Protein AF-A0A662SFH1-F1 (afdb_monomer_lite)

pLDDT: mean 95.71, std 3.75, range [74.69, 98.62]

Structure (mmCIF, N/CA/C/O backbone):
data_AF-A0A662SFH1-F1
#
_entry.id   AF-A0A662SFH1-F1
#
loop_
_atom_site.group_PDB
_atom_site.id
_atom_site.type_symbol
_atom_site.label_atom_id
_atom_site.label_alt_id
_atom_site.label_comp_id
_atom_site.label_asym_id
_atom_site.label_entity_id
_atom_site.label_seq_id
_atom_site.pdbx_PDB_ins_code
_atom_site.Cartn_x
_atom_site.Cartn_y
_atom_site.Cartn_z
_atom_site.occupancy
_atom_site.B_iso_or_equiv
_atom_site.auth_seq_id
_atom_site.auth_comp_id
_atom_site.auth_asym_id
_atom_site.auth_atom_id
_atom_site.pdbx_PDB_model_num
ATOM 1 N N . MET A 1 1 ? -8.899 -15.856 -4.949 1.00 92.75 1 MET A N 1
ATOM 2 C CA . MET A 1 1 ? -7.556 -15.547 -5.502 1.00 92.75 1 MET A CA 1
ATOM 3 C C . MET A 1 1 ? -6.757 -14.792 -4.450 1.00 92.75 1 MET A C 1
ATOM 5 O O . MET A 1 1 ? -7.364 -14.073 -3.665 1.00 92.75 1 MET A O 1
ATOM 9 N N . ARG A 1 2 ? -5.436 -14.994 -4.389 1.00 97.75 2 ARG A N 1
ATOM 10 C CA . ARG A 1 2 ? -4.548 -14.397 -3.378 1.00 97.75 2 ARG A CA 1
ATOM 11 C C . ARG A 1 2 ? -3.893 -13.126 -3.892 1.00 97.75 2 ARG A C 1
ATOM 13 O O . ARG A 1 2 ? -3.551 -13.060 -5.069 1.00 97.75 2 ARG A O 1
ATOM 20 N N . TYR A 1 3 ? -3.700 -12.166 -2.996 1.00 98.50 3 TYR A N 1
ATOM 21 C CA . TYR A 1 3 ? -3.039 -10.897 -3.283 1.00 98.50 3 TYR A CA 1
ATOM 22 C C . TYR A 1 3 ? -2.233 -10.415 -2.083 1.00 98.50 3 TYR A C 1
ATOM 24 O O . TYR A 1 3 ? -2.528 -10.788 -0.944 1.00 98.50 3 TYR A O 1
ATOM 32 N N . THR A 1 4 ? -1.268 -9.537 -2.344 1.00 98.50 4 THR A N 1
ATOM 33 C CA . THR A 1 4 ? -0.477 -8.843 -1.328 1.00 98.50 4 THR A CA 1
ATOM 34 C C . THR A 1 4 ? -0.465 -7.352 -1.613 1.00 98.50 4 THR A C 1
ATOM 36 O O . THR A 1 4 ? 0.069 -6.921 -2.633 1.00 98.50 4 THR A O 1
ATOM 39 N N . VAL A 1 5 ? -0.979 -6.556 -0.676 1.00 98.50 5 VAL A N 1
ATOM 40 C CA . VAL A 1 5 ? -0.833 -5.094 -0.703 1.00 98.50 5 VAL A CA 1
ATOM 41 C C . VAL A 1 5 ? 0.360 -4.679 0.151 1.00 98.50 5 VAL A C 1
ATOM 43 O O . VAL A 1 5 ? 0.565 -5.231 1.237 1.00 98.50 5 VAL A O 1
ATOM 46 N N . ARG A 1 6 ? 1.140 -3.702 -0.312 1.00 98.44 6 ARG A N 1
ATOM 47 C CA . ARG A 1 6 ? 2.211 -3.074 0.465 1.00 98.44 6 ARG A CA 1
ATOM 48 C C . ARG A 1 6 ? 1.868 -1.630 0.784 1.00 98.44 6 ARG A C 1
ATOM 50 O O . ARG A 1 6 ? 1.508 -0.869 -0.100 1.00 98.44 6 ARG A O 1
ATOM 57 N N . PHE A 1 7 ? 2.089 -1.253 2.038 1.00 98.44 7 PHE A N 1
ATOM 58 C CA . PHE A 1 7 ? 2.068 0.125 2.516 1.00 98.44 7 PHE A CA 1
ATOM 59 C C . PHE A 1 7 ? 3.484 0.510 2.941 1.00 98.44 7 PHE A C 1
ATOM 61 O O . PHE A 1 7 ? 4.018 -0.070 3.891 1.00 98.44 7 PHE A O 1
ATOM 68 N N . ALA A 1 8 ? 4.114 1.439 2.230 1.00 98.31 8 ALA A N 1
ATOM 69 C CA . ALA A 1 8 ? 5.499 1.845 2.458 1.00 98.31 8 ALA A CA 1
ATOM 70 C C . ALA A 1 8 ? 5.616 3.259 3.050 1.00 98.31 8 ALA A C 1
ATOM 72 O O . ALA A 1 8 ? 4.631 3.977 3.215 1.00 98.31 8 ALA A O 1
ATOM 73 N N . HIS A 1 9 ? 6.848 3.632 3.407 1.00 98.25 9 HIS A N 1
ATOM 74 C CA . HIS A 1 9 ? 7.221 4.930 3.976 1.00 98.25 9 HIS A CA 1
ATOM 75 C C . HIS A 1 9 ? 6.556 5.257 5.322 1.00 98.25 9 HIS A C 1
ATOM 77 O O . HIS A 1 9 ? 6.505 6.416 5.737 1.00 98.25 9 HIS A O 1
ATOM 83 N N . LEU A 1 10 ? 6.112 4.246 6.077 1.00 98.44 10 LEU A N 1
ATOM 84 C CA . LEU A 1 10 ? 5.462 4.445 7.373 1.00 98.44 10 LEU A CA 1
ATOM 85 C C . LEU A 1 10 ? 6.406 5.133 8.369 1.00 98.44 10 LEU A C 1
ATOM 87 O O . LEU A 1 10 ? 7.624 4.922 8.375 1.00 98.44 10 LEU A O 1
ATOM 91 N N . LYS A 1 11 ? 5.850 5.946 9.267 1.00 98.00 11 LYS A N 1
ATOM 92 C CA . LYS A 1 11 ? 6.616 6.699 10.274 1.00 98.00 11 LYS A CA 1
ATOM 93 C C . LYS A 1 11 ? 7.415 5.784 11.203 1.00 98.00 11 LYS A C 1
ATOM 95 O O . LYS A 1 11 ? 8.525 6.117 11.601 1.00 98.00 11 LYS A O 1
ATOM 100 N N . LYS A 1 12 ? 6.857 4.617 11.513 1.00 97.94 12 LYS A N 1
ATOM 101 C CA . LYS A 1 12 ? 7.448 3.540 12.315 1.00 97.94 12 LYS A CA 1
ATOM 102 C C . LYS A 1 12 ? 6.906 2.197 11.831 1.00 97.94 12 LYS A C 1
ATOM 104 O O . LYS A 1 12 ? 5.907 2.171 11.114 1.00 97.94 12 LYS A O 1
ATOM 109 N N . GLN A 1 13 ? 7.555 1.098 12.211 1.00 97.81 13 GLN A N 1
ATOM 110 C CA . GLN A 1 13 ? 6.987 -0.236 11.997 1.00 97.81 13 GLN A CA 1
ATOM 111 C C . GLN A 1 13 ? 5.597 -0.323 12.633 1.00 97.81 13 GLN A C 1
ATOM 113 O O . GLN A 1 13 ? 5.338 0.299 13.670 1.00 97.81 13 GLN A O 1
ATOM 118 N N . SER A 1 14 ? 4.705 -1.083 11.994 1.00 97.06 14 SER A N 1
ATOM 119 C CA . SER A 1 14 ? 3.371 -1.317 12.543 1.00 97.06 14 SER A CA 1
ATOM 120 C C . SER A 1 14 ? 3.499 -1.956 13.931 1.00 97.06 14 SER A C 1
ATOM 122 O O . SER A 1 14 ? 4.391 -2.785 14.128 1.00 97.06 14 SER A O 1
ATOM 124 N N . PRO A 1 15 ? 2.634 -1.617 14.902 1.00 95.31 15 PRO A N 1
ATOM 125 C CA . PRO A 1 15 ? 2.591 -2.338 16.172 1.00 95.31 15 PRO A CA 1
ATOM 126 C C . PRO A 1 15 ? 2.070 -3.779 16.018 1.00 95.31 15 PRO A C 1
ATOM 128 O O . PRO A 1 15 ? 2.158 -4.556 16.964 1.00 95.31 15 PRO A O 1
ATOM 131 N N . LEU A 1 16 ? 1.514 -4.141 14.855 1.00 97.38 16 LEU A N 1
ATOM 132 C CA . LEU A 1 16 ? 0.977 -5.471 14.579 1.00 97.38 16 LEU A CA 1
ATOM 133 C C . LEU A 1 16 ? 2.100 -6.438 14.181 1.00 97.38 16 LEU A C 1
ATOM 135 O O . LEU A 1 16 ? 2.907 -6.151 13.295 1.00 97.38 16 LEU A O 1
ATOM 139 N N . ALA A 1 17 ? 2.141 -7.609 14.814 1.00 97.56 17 ALA A N 1
ATOM 140 C CA . ALA A 1 17 ? 3.125 -8.640 14.495 1.00 97.56 17 ALA A CA 1
ATOM 141 C C . ALA A 1 17 ? 2.812 -9.338 13.159 1.00 97.56 17 ALA A C 1
ATOM 143 O O . ALA A 1 17 ? 1.654 -9.416 12.739 1.00 97.56 17 ALA A O 1
ATOM 144 N N . VAL A 1 18 ? 3.835 -9.908 12.516 1.00 98.25 18 VAL A N 1
ATOM 145 C CA . VAL A 1 18 ? 3.646 -10.836 11.387 1.00 98.25 18 VAL A CA 1
ATOM 146 C C . VAL A 1 18 ? 2.747 -12.001 11.824 1.00 98.25 18 VAL A C 1
ATOM 148 O O . VAL A 1 18 ? 2.852 -12.483 12.949 1.00 98.25 18 VAL A O 1
ATOM 151 N N . GLY A 1 19 ? 1.825 -12.414 10.954 1.00 98.25 19 GLY A N 1
ATOM 152 C CA . GLY A 1 19 ? 0.782 -13.403 11.236 1.00 98.25 19 GLY A CA 1
ATOM 153 C C . GLY A 1 19 ? -0.496 -12.822 11.852 1.00 98.25 19 GLY A C 1
ATOM 154 O O . GLY A 1 19 ? -1.504 -13.526 11.935 1.00 98.25 19 GLY A O 1
ATOM 155 N N . THR A 1 20 ? -0.502 -11.543 12.248 1.00 98.56 20 THR A N 1
ATOM 156 C CA . THR A 1 20 ? -1.712 -10.891 12.770 1.00 98.56 20 THR A CA 1
ATOM 157 C C . THR A 1 20 ? -2.788 -10.822 11.693 1.00 98.56 20 THR A C 1
ATOM 159 O O . THR A 1 20 ? -2.533 -10.381 10.571 1.00 98.56 20 THR A O 1
ATOM 162 N N . LYS A 1 21 ? -4.006 -11.227 12.055 1.00 98.62 21 LYS A N 1
ATOM 163 C CA . LYS A 1 21 ? -5.203 -11.052 11.233 1.00 98.62 21 LYS A CA 1
ATOM 164 C C . LYS A 1 21 ? -5.733 -9.628 11.382 1.00 98.62 21 LYS A C 1
ATOM 166 O O . LYS A 1 21 ? -5.930 -9.173 12.506 1.00 98.62 21 LYS A O 1
ATOM 171 N N . VAL A 1 22 ? -5.994 -8.953 10.267 1.00 98.12 22 VAL A N 1
ATOM 172 C CA . VAL A 1 22 ? -6.553 -7.595 10.237 1.00 98.12 22 VAL A CA 1
ATOM 173 C C . VAL A 1 22 ? -7.957 -7.596 9.646 1.00 98.12 22 VAL A C 1
ATOM 175 O O . VAL A 1 22 ? -8.237 -8.276 8.658 1.00 98.12 22 VAL A O 1
ATOM 178 N N . THR A 1 23 ? -8.849 -6.835 10.272 1.00 98.38 23 THR A N 1
ATOM 179 C CA . THR A 1 23 ? -10.253 -6.670 9.872 1.00 98.38 23 THR A CA 1
ATOM 180 C C . THR A 1 23 ? -10.530 -5.217 9.513 1.00 98.38 23 THR A C 1
ATOM 182 O O . THR A 1 23 ? -9.763 -4.330 9.887 1.00 98.38 23 THR A O 1
ATOM 185 N N . ARG A 1 24 ? -11.615 -4.959 8.771 1.00 98.31 24 ARG A N 1
ATOM 186 C CA . ARG A 1 24 ? -11.974 -3.606 8.318 1.00 98.31 24 ARG A CA 1
ATOM 187 C C . ARG A 1 24 ? -12.012 -2.615 9.488 1.00 98.31 24 ARG A C 1
ATOM 189 O O . ARG A 1 24 ? -12.511 -2.952 10.559 1.00 98.31 24 ARG A O 1
ATOM 196 N N . GLY A 1 25 ? -11.455 -1.424 9.289 1.00 98.19 25 GLY A N 1
ATOM 197 C CA . GLY A 1 25 ? -11.319 -0.371 10.297 1.00 98.19 25 GLY A CA 1
ATOM 198 C C . GLY A 1 25 ? -10.161 -0.567 11.282 1.00 98.19 25 GLY A C 1
ATOM 199 O O . GLY A 1 25 ? -9.908 0.310 12.104 1.00 98.19 25 GLY A O 1
ATOM 200 N N . MET A 1 26 ? -9.425 -1.684 11.225 1.00 98.50 26 MET A N 1
ATOM 201 C CA . MET A 1 26 ? -8.271 -1.884 12.102 1.00 98.50 26 MET A CA 1
ATOM 202 C C . MET A 1 26 ? -7.129 -0.949 11.704 1.00 98.50 26 MET A C 1
ATOM 204 O O . MET A 1 26 ? -6.710 -0.908 10.546 1.00 98.50 26 MET A O 1
ATOM 208 N N . ARG A 1 27 ? -6.595 -0.222 12.685 1.00 98.31 27 ARG A N 1
ATOM 209 C CA . ARG A 1 27 ? -5.458 0.678 12.494 1.00 98.31 27 ARG A CA 1
ATOM 210 C C . ARG A 1 27 ? -4.179 -0.110 12.212 1.00 98.31 27 ARG A C 1
ATOM 212 O O . ARG A 1 27 ? -3.756 -0.935 13.019 1.00 98.31 27 ARG A O 1
ATOM 219 N N . LEU A 1 28 ? -3.543 0.196 11.087 1.00 98.50 28 LEU A N 1
ATOM 220 C CA . LEU A 1 28 ? -2.317 -0.438 10.605 1.00 98.50 28 LEU A CA 1
ATOM 221 C C . LEU A 1 28 ? -1.062 0.330 11.025 1.00 98.50 28 LEU A C 1
ATOM 223 O O . LEU A 1 28 ? -0.024 -0.279 11.290 1.00 98.50 28 LEU A O 1
ATOM 227 N N . GLY A 1 29 ? -1.136 1.659 11.103 1.00 97.62 29 GLY A N 1
ATOM 228 C CA . GLY A 1 29 ? 0.018 2.489 11.435 1.00 97.62 29 GLY A CA 1
ATOM 229 C C . GLY A 1 29 ? -0.196 3.973 11.162 1.00 97.62 29 GLY A C 1
ATOM 230 O O . GLY A 1 29 ? -1.323 4.457 11.131 1.00 97.62 29 GLY A O 1
ATOM 231 N N . GLU A 1 30 ? 0.916 4.686 10.985 1.00 97.94 30 GLU A N 1
ATOM 232 C CA . GLU A 1 30 ? 0.941 6.111 10.650 1.00 97.94 30 GLU A CA 1
ATOM 233 C C . GLU A 1 30 ? 1.866 6.324 9.444 1.00 97.94 30 GLU A C 1
ATOM 235 O O . GLU A 1 30 ? 3.020 5.877 9.454 1.00 97.94 30 GLU A O 1
ATOM 240 N N . ILE A 1 31 ? 1.372 7.011 8.416 1.00 98.06 31 ILE A N 1
ATOM 241 C CA . ILE A 1 31 ? 2.122 7.397 7.221 1.00 98.06 31 ILE A CA 1
ATOM 242 C C . ILE A 1 31 ? 3.207 8.402 7.623 1.00 98.06 31 ILE A C 1
ATOM 244 O O . ILE A 1 31 ? 2.968 9.343 8.393 1.00 98.06 31 ILE A O 1
ATOM 248 N N . GLY A 1 32 ? 4.416 8.190 7.110 1.00 97.31 32 GLY A N 1
ATOM 249 C CA . GLY A 1 32 ? 5.596 8.989 7.411 1.00 97.31 32 GLY A CA 1
ATOM 250 C C . GLY A 1 32 ? 6.394 9.316 6.155 1.00 97.31 32 GLY A C 1
ATOM 251 O O . GLY A 1 32 ? 5.829 9.575 5.100 1.00 97.31 32 GLY A O 1
ATOM 252 N N . ASN A 1 33 ? 7.716 9.349 6.306 1.00 97.44 33 ASN A N 1
ATOM 253 C CA . ASN A 1 33 ? 8.672 9.696 5.253 1.00 97.44 33 ASN A CA 1
ATOM 254 C C . ASN A 1 33 ? 9.947 8.834 5.374 1.00 97.44 33 ASN A C 1
ATOM 256 O O . ASN A 1 33 ? 11.063 9.338 5.285 1.00 97.44 33 ASN A O 1
ATOM 260 N N . THR A 1 34 ? 9.814 7.554 5.736 1.00 98.31 34 THR A N 1
ATOM 261 C CA . THR A 1 34 ? 10.992 6.693 5.961 1.00 98.31 34 THR A CA 1
ATOM 262 C C . THR A 1 34 ? 11.457 6.012 4.676 1.00 98.31 34 THR A C 1
ATOM 264 O O . THR A 1 34 ? 10.673 5.808 3.757 1.00 98.31 34 THR A O 1
ATOM 267 N N . GLY A 1 35 ? 12.729 5.610 4.609 1.00 96.56 35 GLY A N 1
ATOM 268 C CA . GLY A 1 35 ? 13.313 5.025 3.397 1.00 96.56 35 GLY A CA 1
ATOM 269 C C . GLY A 1 35 ? 13.736 6.091 2.389 1.00 96.56 35 GLY A C 1
ATOM 270 O O . GLY A 1 35 ? 14.117 7.196 2.767 1.00 96.56 35 GLY A O 1
ATOM 271 N N . GLN A 1 36 ? 13.681 5.759 1.101 1.00 94.62 36 GLN A N 1
ATOM 272 C CA . GLN A 1 36 ? 14.009 6.685 0.025 1.00 94.62 36 GLN A CA 1
ATOM 273 C C . GLN A 1 36 ? 12.775 7.513 -0.340 1.00 94.62 36 GLN A C 1
ATOM 275 O O . GLN A 1 36 ? 12.112 7.252 -1.339 1.00 94.62 36 GLN A O 1
ATOM 280 N N . SER A 1 37 ? 12.481 8.510 0.487 1.00 93.25 37 SER A N 1
ATOM 281 C CA . SER A 1 37 ? 11.339 9.400 0.318 1.00 93.25 37 SER A CA 1
ATOM 282 C C . SER A 1 37 ? 11.746 10.852 0.583 1.00 93.25 37 SER A C 1
ATOM 284 O O . SER A 1 37 ? 12.568 11.131 1.456 1.00 93.25 37 SER A O 1
ATOM 286 N N . THR A 1 38 ? 11.224 11.782 -0.218 1.00 91.94 38 THR A N 1
ATOM 287 C CA . THR A 1 38 ? 11.562 13.216 -0.135 1.00 91.94 38 THR A CA 1
ATOM 288 C C . THR A 1 38 ? 10.635 13.992 0.793 1.00 91.94 38 THR A C 1
ATOM 290 O O . THR A 1 38 ? 11.029 15.019 1.336 1.00 91.94 38 THR A O 1
ATOM 293 N N . SER A 1 39 ? 9.410 13.511 0.990 1.00 94.31 39 SER A N 1
ATOM 294 C CA . SER A 1 39 ? 8.374 14.149 1.801 1.00 94.31 39 SER A CA 1
ATOM 295 C C . SER A 1 39 ? 7.386 13.106 2.320 1.00 94.31 39 SER A C 1
ATOM 297 O O . SER A 1 39 ? 7.359 11.969 1.850 1.00 94.31 39 SER A O 1
ATOM 299 N N . ARG A 1 40 ? 6.575 13.487 3.311 1.00 96.44 40 ARG A N 1
ATOM 300 C CA . ARG A 1 40 ? 5.556 12.606 3.888 1.00 96.44 40 ARG A CA 1
ATOM 301 C C . ARG A 1 40 ? 4.550 12.178 2.813 1.00 96.44 40 ARG A C 1
ATOM 303 O O . ARG A 1 40 ? 3.875 13.035 2.255 1.00 96.44 40 ARG A O 1
ATOM 310 N N . HIS A 1 41 ? 4.471 10.879 2.535 1.00 97.56 41 HIS A N 1
ATOM 311 C CA . HIS A 1 41 ? 3.507 10.277 1.612 1.00 97.56 41 HIS A CA 1
ATOM 312 C C . HIS A 1 41 ? 3.379 8.771 1.872 1.00 97.56 41 HIS A C 1
ATOM 314 O O . HIS A 1 41 ? 4.266 8.152 2.464 1.00 97.56 41 HIS A O 1
ATOM 320 N N . LEU A 1 42 ? 2.266 8.184 1.441 1.00 98.38 42 LEU A N 1
ATOM 321 C CA . LEU A 1 42 ? 2.082 6.741 1.365 1.00 98.38 42 LEU A CA 1
ATOM 322 C C . LEU A 1 42 ? 2.421 6.286 -0.049 1.00 98.38 42 LEU A C 1
ATOM 324 O O . LEU A 1 42 ? 1.759 6.715 -0.986 1.00 98.38 42 LEU A O 1
ATOM 328 N N . HIS A 1 43 ? 3.379 5.374 -0.180 1.00 98.12 43 HIS A N 1
ATOM 329 C CA . HIS A 1 43 ? 3.493 4.553 -1.381 1.00 98.12 43 HIS A CA 1
ATOM 330 C C . HIS A 1 43 ? 2.709 3.258 -1.160 1.00 98.12 43 HIS A C 1
ATOM 332 O O . HIS A 1 43 ? 2.964 2.542 -0.181 1.00 98.12 43 HIS A O 1
ATOM 338 N N . ILE A 1 44 ? 1.754 2.972 -2.042 1.00 98.62 44 ILE A N 1
ATOM 339 C CA . ILE A 1 44 ? 0.926 1.765 -2.001 1.00 98.62 44 ILE A CA 1
ATOM 340 C C . ILE A 1 44 ? 0.948 1.041 -3.344 1.00 98.62 44 ILE A C 1
ATOM 342 O O . ILE A 1 44 ? 0.732 1.632 -4.399 1.00 98.62 44 ILE A O 1
ATOM 346 N N . ASP A 1 45 ? 1.165 -0.265 -3.296 1.00 98.31 45 ASP A N 1
ATOM 347 C CA . ASP A 1 45 ? 1.127 -1.142 -4.459 1.00 98.31 45 ASP A CA 1
ATOM 348 C C . ASP A 1 45 ? 0.488 -2.482 -4.101 1.00 98.31 45 ASP A C 1
ATOM 350 O O . ASP A 1 45 ? 0.281 -2.806 -2.928 1.00 98.31 45 ASP A O 1
ATOM 354 N N . ASN A 1 46 ? 0.102 -3.233 -5.128 1.00 98.12 46 ASN A N 1
ATOM 355 C CA . ASN A 1 46 ? -0.611 -4.487 -4.959 1.00 98.12 46 ASN A CA 1
ATOM 356 C C . ASN A 1 46 ? -0.206 -5.485 -6.035 1.00 98.12 46 ASN A C 1
ATOM 358 O O . ASN A 1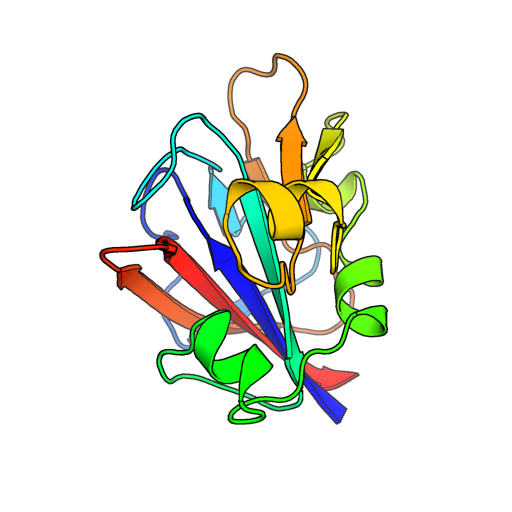 46 ? -0.120 -5.130 -7.215 1.00 98.12 46 ASN A O 1
ATOM 362 N N . ILE A 1 47 ? 0.007 -6.729 -5.626 1.00 98.00 47 ILE A N 1
ATOM 363 C CA . ILE A 1 47 ? 0.458 -7.820 -6.485 1.00 98.00 47 ILE A CA 1
ATOM 364 C C . ILE A 1 47 ? -0.371 -9.083 -6.263 1.00 98.00 47 ILE A C 1
ATOM 366 O O . ILE A 1 47 ? -1.019 -9.255 -5.230 1.00 98.00 47 ILE A O 1
ATOM 370 N N . GLU A 1 48 ? -0.357 -9.961 -7.256 1.00 97.94 48 GLU A N 1
ATOM 371 C CA . GLU A 1 48 ? -0.943 -11.293 -7.174 1.00 97.94 48 GLU A CA 1
ATOM 372 C C . GLU A 1 48 ? -0.105 -12.216 -6.283 1.00 97.94 48 GLU A C 1
ATOM 374 O O . GLU A 1 48 ? 1.115 -12.082 -6.180 1.00 97.94 48 GLU A O 1
ATOM 379 N N . ASP A 1 49 ? -0.803 -13.173 -5.678 1.00 97.62 49 ASP A N 1
ATOM 380 C CA . ASP A 1 49 ? -0.306 -14.140 -4.703 1.00 97.62 49 ASP A CA 1
ATOM 381 C C . ASP A 1 49 ? 0.114 -13.537 -3.348 1.00 97.62 49 ASP A C 1
ATOM 383 O O . ASP A 1 49 ? 0.109 -12.324 -3.113 1.00 97.62 49 ASP A O 1
ATOM 387 N N . TRP A 1 50 ? 0.393 -14.418 -2.393 1.00 96.88 50 TRP A N 1
ATOM 388 C CA . TRP A 1 50 ? 0.956 -14.071 -1.097 1.00 96.88 50 TRP A CA 1
ATOM 389 C C . TRP A 1 50 ? 2.473 -14.023 -1.188 1.00 96.88 50 TRP A C 1
ATOM 391 O O . TRP A 1 50 ? 3.132 -15.049 -1.328 1.00 96.88 50 TRP A O 1
ATOM 401 N N . ILE A 1 51 ? 3.020 -12.818 -1.067 1.00 93.88 51 ILE A N 1
ATOM 402 C CA . ILE A 1 51 ? 4.451 -12.563 -1.158 1.00 93.88 51 ILE A CA 1
ATOM 403 C C . ILE A 1 51 ? 4.938 -12.038 0.192 1.00 93.88 51 ILE A C 1
ATOM 405 O O . ILE A 1 51 ? 4.685 -10.895 0.579 1.00 93.88 51 ILE A O 1
ATOM 409 N N . ASP A 1 52 ? 5.656 -12.891 0.916 1.00 91.50 52 ASP A N 1
ATOM 410 C CA . ASP A 1 52 ? 6.306 -12.593 2.198 1.00 91.50 52 ASP A CA 1
ATOM 411 C C . ASP A 1 52 ? 7.800 -12.235 2.043 1.00 91.50 52 ASP A C 1
ATOM 413 O O . ASP A 1 52 ? 8.478 -11.800 2.983 1.00 91.50 52 ASP A O 1
ATOM 417 N N . VAL A 1 53 ? 8.323 -12.345 0.823 1.00 88.75 53 VAL A N 1
ATOM 418 C CA . VAL A 1 53 ? 9.681 -11.943 0.462 1.00 88.75 53 VAL A CA 1
ATOM 419 C C . VAL A 1 53 ? 9.743 -10.489 -0.006 1.00 88.75 53 VAL A C 1
ATOM 421 O O . VAL A 1 53 ? 8.744 -9.807 -0.226 1.00 88.75 53 VAL A O 1
ATOM 424 N N . HIS A 1 54 ? 10.960 -9.956 -0.099 1.00 87.75 54 HIS A N 1
ATOM 425 C CA . HIS A 1 54 ? 11.163 -8.604 -0.604 1.00 87.75 54 HIS A CA 1
ATOM 426 C C . HIS A 1 54 ? 10.964 -8.556 -2.124 1.00 87.75 54 HIS A C 1
ATOM 428 O O . HIS A 1 54 ? 11.544 -9.363 -2.844 1.00 87.75 54 HIS A O 1
ATOM 434 N N . TYR A 1 55 ? 10.226 -7.556 -2.603 1.00 93.12 55 TYR A N 1
ATOM 435 C CA . TYR A 1 55 ? 10.120 -7.215 -4.020 1.00 93.12 55 TYR A CA 1
ATOM 436 C C . TYR A 1 55 ? 10.224 -5.701 -4.216 1.00 93.12 55 TYR A C 1
ATOM 438 O O . TYR A 1 55 ? 9.985 -4.908 -3.299 1.00 93.12 55 TYR A O 1
ATOM 446 N N . THR A 1 56 ? 10.578 -5.285 -5.428 1.00 92.25 56 THR A N 1
ATOM 447 C CA . THR A 1 56 ? 10.710 -3.873 -5.809 1.00 92.25 56 THR A CA 1
ATOM 448 C C . THR A 1 56 ? 9.870 -3.549 -7.038 1.00 92.25 56 THR A C 1
ATOM 450 O O . THR A 1 56 ? 9.435 -4.456 -7.743 1.00 92.25 56 THR A O 1
ATOM 453 N N . LEU A 1 57 ? 9.707 -2.260 -7.350 1.00 89.88 57 LEU A N 1
ATOM 454 C CA . LEU A 1 57 ? 9.130 -1.836 -8.634 1.00 89.88 57 LEU A CA 1
ATOM 455 C C . LEU A 1 57 ? 9.919 -2.399 -9.828 1.00 89.88 57 LEU A C 1
ATOM 457 O O . LEU A 1 57 ? 9.325 -2.818 -10.811 1.00 89.88 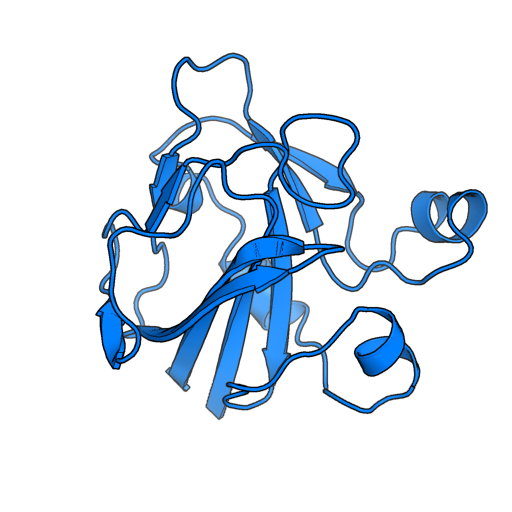57 LEU A O 1
ATOM 461 N N . ALA A 1 58 ? 11.249 -2.499 -9.716 1.00 90.00 58 ALA A N 1
ATOM 462 C CA . ALA A 1 58 ? 12.074 -3.124 -10.750 1.00 90.00 58 ALA A CA 1
ATOM 463 C C . ALA A 1 58 ? 11.780 -4.628 -10.891 1.00 90.00 58 ALA A C 1
ATOM 465 O O . ALA A 1 58 ? 11.814 -5.163 -11.992 1.00 90.00 58 ALA A O 1
ATOM 466 N N . THR A 1 59 ? 11.456 -5.310 -9.786 1.00 92.12 59 THR A N 1
ATOM 467 C CA . THR A 1 59 ? 11.044 -6.722 -9.802 1.00 92.12 59 THR A CA 1
ATOM 468 C C . THR A 1 59 ? 9.723 -6.899 -10.546 1.00 92.12 59 THR A C 1
ATOM 470 O O . THR A 1 59 ? 9.585 -7.853 -11.303 1.00 92.12 59 THR A O 1
ATOM 473 N N . MET A 1 60 ? 8.775 -5.976 -10.366 1.00 93.88 60 MET A N 1
ATOM 474 C CA . MET A 1 60 ? 7.522 -5.954 -11.129 1.00 93.88 60 MET A CA 1
ATOM 475 C C . MET A 1 60 ? 7.776 -5.709 -12.619 1.00 93.88 60 MET A C 1
ATOM 477 O O . MET A 1 60 ? 7.210 -6.396 -13.460 1.00 93.88 60 MET A O 1
ATOM 481 N N . GLU A 1 61 ? 8.666 -4.768 -12.946 1.00 91.62 61 GLU A N 1
ATOM 482 C CA . GLU A 1 61 ? 8.981 -4.389 -14.327 1.00 91.62 61 GLU A CA 1
ATOM 483 C C . GLU A 1 61 ? 9.558 -5.543 -15.153 1.00 91.62 61 GLU A C 1
ATOM 485 O O . GLU A 1 61 ? 9.209 -5.697 -16.320 1.00 91.62 61 GLU A O 1
ATOM 490 N N . ILE A 1 62 ? 10.394 -6.386 -14.541 1.00 93.25 62 ILE A N 1
ATOM 491 C CA . ILE A 1 62 ? 10.963 -7.572 -15.199 1.00 93.25 62 ILE A CA 1
ATOM 492 C C . ILE A 1 62 ? 10.065 -8.819 -15.098 1.00 93.25 62 ILE A C 1
ATOM 494 O O . ILE A 1 62 ? 10.495 -9.904 -15.484 1.00 93.25 62 ILE A O 1
ATOM 498 N N . GLY A 1 63 ? 8.849 -8.695 -14.553 1.00 92.62 63 GLY A N 1
ATOM 499 C CA . GLY A 1 63 ? 7.889 -9.798 -14.431 1.00 92.62 63 GLY A CA 1
ATOM 500 C C . GLY A 1 63 ? 8.179 -10.799 -13.306 1.00 92.62 63 GLY A C 1
ATOM 501 O O . GLY A 1 63 ? 7.705 -11.929 -13.360 1.00 92.62 63 GLY A O 1
ATOM 502 N N . GLY A 1 64 ? 8.956 -10.420 -12.287 1.00 94.00 64 GLY A N 1
ATOM 503 C CA . GLY A 1 64 ? 9.256 -11.288 -11.140 1.00 94.00 64 GLY A CA 1
ATOM 504 C C . GLY A 1 64 ? 8.095 -11.443 -10.149 1.00 94.00 64 GLY A C 1
ATOM 505 O O . GLY A 1 64 ? 8.048 -12.422 -9.411 1.00 94.00 64 GLY A O 1
ATOM 506 N N . VAL A 1 65 ? 7.166 -10.487 -10.132 1.00 96.06 65 VAL A N 1
ATOM 507 C CA . VAL A 1 65 ? 5.861 -10.568 -9.455 1.00 96.06 65 VAL A CA 1
ATOM 508 C C . VAL A 1 65 ? 4.824 -9.871 -10.334 1.00 96.06 65 VAL A C 1
ATOM 510 O O . VAL A 1 65 ? 5.184 -8.953 -11.070 1.00 96.06 65 VAL A O 1
ATOM 513 N N . SER A 1 66 ? 3.557 -10.274 -10.246 1.00 96.88 66 SER A N 1
ATOM 514 C CA . SER A 1 66 ? 2.480 -9.743 -11.094 1.00 96.88 66 SER A CA 1
ATOM 515 C C . SER A 1 66 ? 1.732 -8.600 -10.402 1.00 96.88 66 SER A C 1
ATOM 517 O O . SER A 1 66 ? 1.038 -8.855 -9.419 1.00 96.88 66 SER A O 1
ATOM 519 N N . PRO A 1 67 ? 1.816 -7.342 -10.871 1.00 97.12 67 PRO A N 1
ATOM 520 C CA . PRO A 1 67 ? 1.023 -6.243 -10.322 1.00 97.12 67 PRO A CA 1
ATOM 521 C C . PRO A 1 67 ? -0.474 -6.404 -10.594 1.00 97.12 67 PRO A C 1
ATOM 523 O O . PRO A 1 67 ? -0.875 -6.816 -11.679 1.00 97.12 67 PRO A O 1
ATOM 526 N N . SER A 1 68 ? -1.309 -5.985 -9.643 1.00 97.25 68 SER A N 1
ATOM 527 C CA . SER A 1 68 ? -2.770 -6.015 -9.764 1.00 97.25 68 SER A CA 1
ATOM 528 C C . SER A 1 68 ? -3.376 -4.615 -9.590 1.00 97.25 68 SER A C 1
ATOM 530 O O . SER A 1 68 ? -3.871 -4.274 -8.510 1.00 97.25 68 SER A O 1
ATOM 532 N N . PRO A 1 69 ? -3.381 -3.771 -10.645 1.00 97.12 69 PRO A N 1
ATOM 533 C CA . PRO A 1 69 ? -3.907 -2.404 -10.559 1.00 97.12 69 PRO A CA 1
ATOM 534 C C . PRO A 1 69 ? -5.401 -2.375 -10.218 1.00 97.12 69 PRO A C 1
ATOM 536 O O . PRO A 1 69 ? -5.859 -1.509 -9.475 1.00 97.12 69 PRO A O 1
ATOM 539 N N . ARG A 1 70 ? -6.173 -3.363 -10.693 1.00 97.31 70 ARG A N 1
ATOM 540 C CA . ARG A 1 70 ? -7.596 -3.482 -10.346 1.00 97.31 70 ARG A CA 1
ATOM 541 C C . ARG A 1 70 ? -7.791 -3.668 -8.845 1.00 97.31 70 ARG A C 1
ATOM 543 O O . ARG A 1 70 ? -8.676 -3.042 -8.273 1.00 97.31 70 ARG A O 1
ATOM 550 N N . GLN A 1 71 ? -6.991 -4.530 -8.219 1.00 98.00 71 GLN A N 1
ATOM 551 C CA . GLN A 1 71 ? -7.091 -4.746 -6.783 1.00 98.00 71 GLN A CA 1
ATOM 552 C C . GLN A 1 71 ? -6.556 -3.558 -5.988 1.00 98.00 71 GLN A C 1
ATOM 554 O O . GLN A 1 71 ? -7.154 -3.197 -4.979 1.00 98.00 71 GLN A O 1
ATOM 559 N N . LEU A 1 72 ? -5.477 -2.924 -6.456 1.00 98.31 72 LEU A N 1
ATOM 560 C CA . LEU A 1 72 ? -4.945 -1.695 -5.868 1.00 98.31 72 LEU A CA 1
ATOM 561 C C . LEU A 1 72 ? -6.007 -0.590 -5.804 1.00 98.31 72 LEU A C 1
ATOM 563 O O . LEU A 1 72 ? -6.178 0.018 -4.754 1.00 98.31 72 LEU A O 1
ATOM 567 N N . ASN A 1 73 ? -6.771 -0.380 -6.880 1.00 98.06 73 ASN A N 1
ATOM 568 C CA . ASN A 1 73 ? -7.800 0.665 -6.934 1.00 98.06 73 ASN A CA 1
ATOM 569 C C . ASN A 1 73 ? -8.866 0.526 -5.844 1.00 98.06 73 ASN A C 1
ATOM 571 O O . ASN A 1 73 ? -9.394 1.529 -5.381 1.00 98.06 73 ASN A O 1
ATOM 575 N N . TYR A 1 74 ? -9.166 -0.695 -5.398 1.00 97.81 74 TYR A N 1
ATOM 576 C CA . TYR A 1 74 ? -10.135 -0.890 -4.327 1.00 97.81 74 TYR A CA 1
ATOM 577 C C . TYR A 1 74 ? -9.629 -0.463 -2.939 1.00 97.81 74 TYR A C 1
ATOM 579 O O . TYR A 1 74 ? -10.425 -0.412 -2.006 1.00 97.81 74 TYR A O 1
ATOM 587 N N . PHE A 1 75 ? -8.332 -0.203 -2.765 1.00 98.25 75 PHE A N 1
ATOM 588 C CA . PHE A 1 75 ? -7.805 0.362 -1.522 1.00 98.25 75 PHE A CA 1
ATOM 589 C C . PHE A 1 75 ? -7.929 1.882 -1.466 1.00 98.25 75 PHE A C 1
ATOM 591 O O . PHE A 1 75 ? -7.797 2.444 -0.387 1.00 98.25 75 PHE A O 1
ATOM 598 N N . ILE A 1 76 ? -8.130 2.555 -2.597 1.00 97.25 76 ILE A N 1
ATOM 599 C CA . ILE A 1 76 ? -8.003 4.008 -2.664 1.00 97.25 76 ILE A CA 1
ATOM 600 C C . ILE A 1 76 ? -9.357 4.654 -2.363 1.00 97.25 76 ILE A C 1
ATOM 602 O O . ILE A 1 76 ? -10.125 4.967 -3.270 1.00 97.25 76 ILE A O 1
ATOM 606 N N . ASP A 1 77 ? -9.648 4.818 -1.075 1.00 96.19 77 ASP A N 1
ATOM 607 C CA . ASP A 1 77 ? -10.830 5.507 -0.555 1.00 96.19 77 ASP A CA 1
ATOM 608 C C . ASP A 1 77 ? -10.535 6.192 0.791 1.00 96.19 77 ASP A C 1
ATOM 610 O O . ASP A 1 77 ? -9.463 6.030 1.373 1.00 96.19 77 ASP A O 1
ATOM 614 N N . GLU A 1 78 ? -11.490 6.980 1.288 1.00 95.06 78 GLU A N 1
ATOM 615 C CA . GLU A 1 78 ? -11.349 7.716 2.550 1.00 95.06 78 GLU A CA 1
ATOM 616 C C . GLU A 1 78 ? -11.233 6.793 3.774 1.00 95.06 78 GLU A C 1
ATOM 618 O O . GLU A 1 78 ? -10.618 7.175 4.769 1.00 95.06 78 GLU A O 1
ATOM 623 N N . GLU A 1 79 ? -11.770 5.567 3.731 1.00 97.44 79 GLU A N 1
ATOM 624 C CA . GLU A 1 79 ? -11.686 4.635 4.862 1.00 97.44 79 GLU A CA 1
ATOM 625 C C . GLU A 1 79 ? -10.249 4.181 5.120 1.00 97.44 79 GLU A C 1
ATOM 627 O O . GLU A 1 79 ? -9.875 3.990 6.280 1.00 97.44 79 GLU A O 1
ATOM 632 N N . LEU A 1 80 ? -9.419 4.074 4.074 1.00 98.12 80 LEU A N 1
ATOM 633 C CA . LEU A 1 80 ? -7.980 3.815 4.216 1.00 98.12 80 LEU A CA 1
ATOM 634 C C . LEU A 1 80 ? -7.299 4.870 5.103 1.00 98.12 80 LEU A C 1
ATOM 636 O O . LEU A 1 80 ? -6.342 4.563 5.821 1.00 98.12 80 LEU A O 1
ATOM 640 N N . PHE A 1 81 ? -7.828 6.091 5.077 1.00 97.44 81 PHE A N 1
ATOM 641 C CA . PHE A 1 81 ? -7.285 7.277 5.731 1.00 97.44 81 PHE A CA 1
ATOM 642 C C . PHE A 1 81 ? -8.144 7.758 6.906 1.00 97.44 81 PHE A C 1
ATOM 644 O O . PHE A 1 81 ? -7.977 8.886 7.365 1.00 97.44 81 PHE A O 1
ATOM 651 N N . GLY A 1 82 ? -9.068 6.932 7.407 1.00 95.12 82 GLY A N 1
ATOM 652 C CA . GLY A 1 82 ? -9.910 7.275 8.557 1.00 95.12 82 GLY A CA 1
ATOM 653 C C . GLY A 1 82 ? -10.866 8.447 8.309 1.00 95.12 82 GLY A C 1
ATOM 654 O O . GLY A 1 82 ? -11.160 9.193 9.238 1.00 95.12 82 GLY A O 1
ATOM 655 N N . GLY A 1 83 ? -11.319 8.634 7.067 1.00 94.19 83 GLY A N 1
ATOM 656 C CA . GLY A 1 83 ? -12.205 9.728 6.661 1.00 94.19 83 GLY A CA 1
ATOM 657 C C . GLY A 1 83 ? -11.483 11.015 6.254 1.00 94.19 83 GLY A C 1
ATOM 658 O O . GLY A 1 83 ? -12.142 12.011 5.975 1.00 94.19 83 GLY A O 1
ATOM 659 N N . ASN A 1 84 ? -10.145 11.031 6.244 1.00 94.50 84 ASN A N 1
ATOM 660 C CA . ASN A 1 84 ? -9.392 12.224 5.862 1.00 94.50 84 ASN A CA 1
ATOM 661 C C . ASN A 1 84 ? -9.305 12.366 4.330 1.00 94.50 84 ASN A C 1
ATOM 663 O O . ASN A 1 84 ? -9.024 11.373 3.648 1.00 94.50 84 ASN A O 1
ATOM 667 N N . PRO A 1 85 ? -9.467 13.589 3.789 1.00 94.56 85 PRO A N 1
ATOM 668 C CA . PRO A 1 85 ? -9.213 13.873 2.383 1.00 94.56 85 PRO A CA 1
ATOM 669 C C . PRO A 1 85 ? -7.772 13.549 1.979 1.00 94.56 85 PRO A C 1
ATOM 671 O O . PRO A 1 85 ? -6.825 13.729 2.753 1.00 94.56 85 PRO A O 1
ATOM 674 N N . PHE A 1 86 ? -7.609 13.089 0.742 1.00 96.69 86 PHE A N 1
ATOM 675 C CA . PHE A 1 86 ? -6.317 12.723 0.181 1.00 96.69 86 PHE A CA 1
ATOM 676 C C . PHE A 1 86 ? -6.234 13.081 -1.299 1.00 96.69 86 PHE A C 1
ATOM 678 O O . PHE A 1 86 ? -7.243 13.219 -1.993 1.00 96.69 86 PHE A O 1
ATOM 685 N N . HIS A 1 87 ? -5.008 13.157 -1.801 1.00 95.94 87 HIS A N 1
ATOM 686 C CA . HIS A 1 87 ? -4.724 13.338 -3.212 1.00 95.94 87 HIS A CA 1
ATOM 687 C C . HIS A 1 87 ? -3.592 12.412 -3.667 1.00 95.94 87 HIS A C 1
ATOM 689 O O . HIS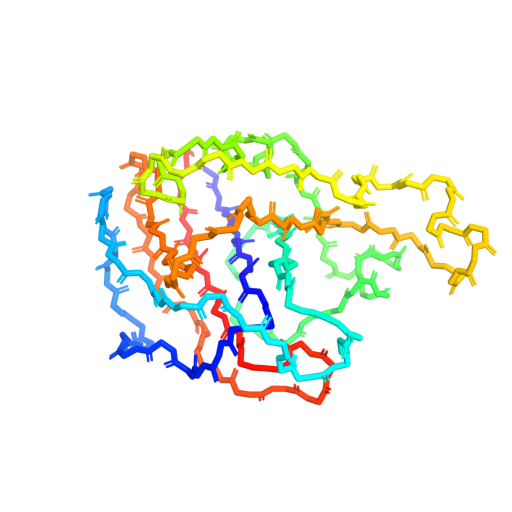 A 1 87 ? -2.619 12.161 -2.952 1.00 95.94 87 HIS A O 1
ATOM 695 N N . ILE A 1 88 ? -3.736 11.882 -4.882 1.00 97.19 88 ILE A N 1
ATOM 696 C CA . ILE A 1 88 ? -2.720 11.050 -5.531 1.00 97.19 88 ILE A CA 1
ATOM 697 C C . ILE A 1 88 ? -1.718 11.986 -6.211 1.00 97.19 88 ILE A C 1
ATOM 699 O O . ILE A 1 88 ? -2.102 12.811 -7.038 1.00 97.19 88 ILE A O 1
ATOM 703 N N . THR A 1 89 ? -0.438 11.873 -5.863 1.00 95.81 89 THR A N 1
ATOM 704 C CA . THR A 1 89 ? 0.650 12.699 -6.414 1.00 95.81 89 THR A CA 1
ATOM 705 C C . THR A 1 89 ? 1.462 11.984 -7.487 1.00 95.81 89 THR A C 1
ATOM 707 O O . THR A 1 89 ? 2.069 12.650 -8.326 1.00 95.81 89 THR A O 1
ATOM 710 N N . ALA A 1 90 ? 1.446 10.650 -7.495 1.00 95.75 90 ALA A N 1
ATOM 711 C CA . ALA A 1 90 ? 1.943 9.837 -8.599 1.00 95.75 90 ALA A CA 1
ATOM 712 C C . ALA A 1 90 ? 0.971 8.689 -8.865 1.00 95.75 90 ALA A C 1
ATOM 714 O O . ALA A 1 90 ? 0.694 7.872 -7.982 1.00 95.75 90 ALA A O 1
ATOM 715 N N . HIS A 1 91 ? 0.453 8.631 -10.090 1.00 96.94 91 HIS A N 1
ATOM 716 C CA . HIS A 1 91 ? -0.479 7.587 -10.501 1.00 96.94 91 HIS A CA 1
ATOM 717 C C . HIS A 1 91 ? 0.239 6.278 -10.870 1.00 96.94 91 HIS A C 1
ATOM 719 O O . HIS A 1 91 ? 1.456 6.231 -11.082 1.00 96.94 91 HIS A O 1
ATOM 725 N N . TYR A 1 92 ? -0.536 5.201 -10.974 1.00 96.62 92 TYR A N 1
ATOM 726 C CA . TYR A 1 92 ? -0.060 3.933 -11.504 1.00 96.62 92 TYR A CA 1
ATOM 727 C C . TYR A 1 92 ? 0.391 4.108 -12.960 1.00 96.62 92 TYR A C 1
ATOM 729 O O . TYR A 1 92 ? -0.360 4.618 -13.791 1.00 96.62 92 TYR A O 1
ATOM 737 N N . CYS A 1 93 ? 1.616 3.681 -13.261 1.00 95.12 93 CYS A N 1
ATOM 738 C CA . CYS A 1 93 ? 2.303 3.885 -14.537 1.00 95.12 93 CYS A CA 1
ATOM 739 C C . CYS A 1 93 ? 2.296 5.349 -15.017 1.00 95.12 93 CYS A C 1
ATOM 741 O O . CYS A 1 93 ? 2.163 5.611 -16.210 1.00 95.12 93 CYS A O 1
ATOM 743 N N . ASP A 1 94 ? 2.452 6.302 -14.093 1.00 94.12 94 ASP A N 1
ATOM 744 C CA . ASP A 1 94 ? 2.491 7.732 -14.405 1.00 94.12 94 ASP A CA 1
ATOM 745 C C . ASP A 1 94 ? 3.612 8.078 -15.419 1.00 94.12 94 ASP A C 1
ATOM 747 O O . ASP A 1 94 ? 4.800 7.872 -15.125 1.00 94.12 94 ASP A O 1
ATOM 751 N N . PRO A 1 95 ? 3.277 8.642 -16.600 1.00 94.38 95 PRO A N 1
ATOM 752 C CA . PRO A 1 95 ? 4.262 9.027 -17.610 1.00 94.38 95 PRO A CA 1
ATOM 753 C C . PRO A 1 95 ? 5.277 10.065 -17.124 1.00 94.38 95 PRO A C 1
ATOM 755 O O . PRO A 1 95 ? 6.444 10.021 -17.523 1.00 94.38 95 PRO A O 1
ATOM 758 N N . LYS A 1 96 ? 4.866 10.997 -16.255 1.00 93.19 96 LYS A N 1
ATOM 759 C CA . LYS A 1 96 ? 5.763 11.992 -15.660 1.00 93.19 96 LYS A CA 1
ATOM 760 C C . LYS A 1 96 ? 6.766 11.303 -14.745 1.00 93.19 96 LYS A C 1
ATOM 762 O O . LYS A 1 96 ? 7.965 11.559 -14.861 1.00 93.19 96 LYS A O 1
ATOM 767 N N . TYR A 1 97 ? 6.301 10.378 -13.904 1.00 90.75 97 TYR A N 1
ATOM 768 C CA . TYR A 1 97 ? 7.188 9.586 -13.051 1.00 90.75 97 TYR A CA 1
ATOM 769 C C . TYR A 1 97 ? 8.194 8.800 -13.896 1.00 90.75 97 TYR A C 1
ATOM 771 O O . TYR A 1 97 ? 9.395 8.831 -13.622 1.00 90.75 97 TYR A O 1
ATOM 779 N N . GLN A 1 98 ? 7.738 8.157 -14.973 1.00 92.00 98 GLN A N 1
ATOM 780 C CA . GLN A 1 98 ? 8.619 7.443 -15.894 1.00 92.00 98 GLN A CA 1
ATOM 781 C C . GLN A 1 98 ? 9.646 8.372 -16.547 1.00 92.00 98 GLN A C 1
ATOM 783 O O . GLN A 1 98 ? 10.829 8.032 -16.620 1.00 92.00 98 GLN A O 1
ATOM 788 N N . TYR A 1 99 ? 9.230 9.556 -16.987 1.00 92.81 99 TYR A N 1
ATOM 789 C CA . TYR A 1 99 ? 10.125 10.530 -17.598 1.00 92.81 99 TYR A CA 1
ATOM 790 C C . TYR A 1 99 ? 11.198 11.031 -16.619 1.00 92.81 99 TYR A C 1
ATOM 792 O O . TYR A 1 99 ? 12.379 11.061 -16.977 1.00 92.81 99 TYR A O 1
ATOM 800 N N . GLU A 1 100 ? 10.811 11.381 -15.393 1.00 91.62 100 GLU A N 1
ATOM 801 C CA . GLU A 1 100 ? 11.693 11.979 -14.382 1.00 91.62 100 GLU A CA 1
ATOM 802 C C . GLU A 1 100 ? 12.578 10.945 -13.675 1.00 91.62 100 GLU A C 1
ATOM 804 O O . GLU A 1 100 ? 13.752 11.204 -13.408 1.00 91.62 100 GLU A O 1
ATOM 809 N N . ARG A 1 101 ? 12.035 9.761 -13.373 1.00 87.25 101 ARG A N 1
ATOM 810 C CA . ARG A 1 101 ? 12.705 8.720 -12.573 1.00 87.25 101 ARG A CA 1
ATOM 811 C C . ARG A 1 101 ? 13.259 7.565 -13.399 1.00 87.25 101 ARG A C 1
ATOM 813 O O . ARG A 1 101 ? 13.974 6.736 -12.839 1.00 87.25 101 ARG A O 1
ATOM 820 N N . LYS A 1 102 ? 12.949 7.511 -14.700 1.00 89.50 102 LYS A N 1
ATOM 821 C CA . LYS A 1 102 ? 13.346 6.439 -15.634 1.00 89.50 102 LYS A CA 1
ATOM 822 C C . LYS A 1 102 ? 12.902 5.045 -15.171 1.00 89.50 102 LYS A C 1
ATOM 824 O O . LYS A 1 102 ? 13.642 4.081 -15.332 1.00 89.50 102 LYS A O 1
ATOM 829 N N . LYS A 1 103 ? 11.720 4.960 -14.548 1.00 86.56 103 LYS A N 1
ATOM 830 C CA . LYS A 1 103 ? 11.134 3.734 -13.976 1.00 86.56 103 LYS A CA 1
ATOM 831 C C . LYS A 1 103 ? 9.617 3.754 -14.102 1.00 86.56 103 LYS A C 1
ATOM 833 O O . LYS A 1 103 ? 9.019 4.817 -13.951 1.00 86.56 103 LYS A O 1
ATOM 838 N N . LEU A 1 104 ? 9.000 2.593 -14.304 1.00 92.12 104 LEU A N 1
ATOM 839 C CA . LEU A 1 104 ? 7.546 2.468 -14.209 1.00 92.12 104 LEU A CA 1
ATOM 840 C C . LEU A 1 104 ? 7.092 2.484 -12.745 1.00 92.12 104 LEU A C 1
ATOM 842 O O . LEU A 1 104 ? 7.676 1.830 -11.878 1.00 92.12 104 LEU A O 1
ATOM 846 N N . HIS A 1 105 ? 6.038 3.251 -12.476 1.00 94.12 105 HIS A N 1
ATOM 847 C CA . HIS A 1 105 ? 5.483 3.400 -11.139 1.00 94.12 105 HIS A CA 1
ATOM 848 C C . HIS A 1 105 ? 4.322 2.427 -10.919 1.00 94.12 105 HIS A C 1
ATOM 850 O O . HIS A 1 105 ? 3.169 2.751 -11.170 1.00 94.12 105 HIS A O 1
ATOM 856 N N . TYR A 1 106 ? 4.614 1.213 -10.462 1.00 96.12 106 TYR A N 1
ATOM 857 C CA . TYR A 1 106 ? 3.602 0.179 -10.210 1.00 96.12 106 TYR A CA 1
ATOM 858 C C . TYR A 1 106 ? 2.857 0.361 -8.874 1.00 96.12 106 TYR A C 1
ATOM 860 O O . TYR A 1 106 ? 2.625 -0.602 -8.147 1.00 96.12 106 TYR A O 1
ATOM 868 N N . GLY A 1 107 ? 2.489 1.594 -8.540 1.00 96.94 107 GLY A N 1
ATOM 869 C CA . GLY A 1 107 ? 1.815 1.942 -7.295 1.00 96.94 107 GLY A CA 1
ATOM 870 C C . GLY A 1 107 ? 1.180 3.326 -7.359 1.00 96.94 107 GLY A C 1
ATOM 871 O O . GLY A 1 107 ? 1.153 3.963 -8.412 1.00 96.94 107 GLY A O 1
ATOM 872 N N . TYR A 1 108 ? 0.678 3.780 -6.218 1.00 98.12 108 TYR A N 1
ATOM 873 C CA . TYR A 1 108 ? 0.238 5.150 -5.997 1.00 98.12 108 TYR A CA 1
ATOM 874 C C . TYR A 1 108 ? 1.086 5.798 -4.913 1.00 98.12 108 TYR A C 1
ATOM 876 O O . TYR A 1 108 ? 1.316 5.180 -3.873 1.00 98.12 108 TYR A O 1
ATOM 884 N N . ASP A 1 109 ? 1.468 7.053 -5.138 1.00 97.50 109 ASP A N 1
ATOM 885 C CA . ASP A 1 109 ? 1.981 7.919 -4.081 1.00 97.50 109 ASP A CA 1
ATOM 886 C C . ASP A 1 109 ? 0.847 8.852 -3.653 1.00 97.50 109 ASP A C 1
ATOM 888 O O . ASP A 1 109 ? 0.225 9.513 -4.490 1.00 97.50 109 ASP A O 1
ATOM 892 N N . ILE A 1 110 ? 0.530 8.853 -2.359 1.00 97.81 110 ILE A N 1
ATOM 893 C CA . ILE A 1 110 ? -0.660 9.501 -1.802 1.00 97.81 110 ILE A CA 1
ATOM 894 C C . ILE A 1 110 ? -0.267 10.409 -0.645 1.00 97.81 110 ILE A C 1
ATOM 896 O O . ILE A 1 110 ? 0.511 10.035 0.236 1.00 97.81 110 ILE A O 1
ATOM 900 N N . VAL A 1 111 ? -0.838 11.604 -0.641 1.00 97.31 111 VAL A N 1
ATOM 901 C CA . VAL A 1 111 ? -0.627 12.646 0.362 1.00 97.31 111 VAL A CA 1
ATOM 902 C C . VAL A 1 111 ? -1.993 12.984 0.956 1.00 97.31 111 VAL A C 1
ATOM 904 O O . VAL A 1 111 ? -2.984 13.048 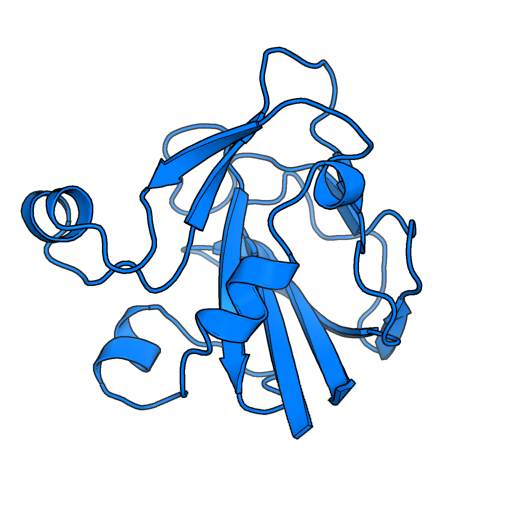0.230 1.00 97.31 111 VAL A O 1
ATOM 907 N N . LEU A 1 112 ? -2.061 13.130 2.278 1.00 95.44 112 LEU A N 1
ATOM 908 C CA . LEU A 1 112 ? -3.274 13.588 2.953 1.00 95.44 112 LEU A CA 1
ATOM 909 C C . LEU A 1 112 ? -3.212 15.107 3.081 1.00 95.44 112 LEU A C 1
ATOM 911 O O . LEU A 1 112 ? -2.129 15.682 3.227 1.00 95.44 112 LEU A O 1
ATOM 915 N N . ASP A 1 113 ? -4.375 15.745 3.062 1.00 89.69 113 ASP A N 1
ATOM 916 C CA . ASP A 1 113 ? -4.465 17.172 3.360 1.00 89.69 113 ASP A CA 1
ATOM 917 C C . ASP A 1 113 ? -4.072 17.420 4.827 1.00 89.69 113 ASP A C 1
ATOM 919 O O . ASP A 1 113 ? -3.984 16.473 5.604 1.00 89.69 113 ASP A O 1
ATOM 923 N N . ASP A 1 114 ? -3.763 18.667 5.195 1.00 77.69 114 ASP A N 1
ATOM 924 C CA . ASP A 1 114 ? -3.042 19.075 6.417 1.00 77.69 114 ASP A CA 1
ATOM 925 C C . ASP A 1 114 ? -3.701 18.620 7.748 1.00 77.69 114 ASP A C 1
ATOM 927 O O . ASP A 1 114 ? -4.312 19.383 8.497 1.00 77.69 114 ASP A O 1
ATOM 931 N N . VAL A 1 115 ? -3.570 17.329 8.057 1.00 74.69 115 VAL A N 1
ATOM 932 C CA . VAL A 1 115 ? -4.110 16.655 9.239 1.00 74.69 115 VAL A CA 1
ATOM 933 C C . VAL A 1 115 ? -2.973 16.269 10.178 1.00 74.69 115 VAL A C 1
ATOM 935 O O . VAL A 1 115 ? -1.880 15.889 9.751 1.00 74.69 115 VAL A O 1
ATOM 938 N N . GLY A 1 116 ? -3.220 16.350 11.489 1.00 82.19 116 GLY A N 1
ATOM 939 C CA . GLY A 1 116 ? -2.170 16.167 12.498 1.00 82.19 116 GLY A CA 1
ATOM 940 C C . GLY A 1 116 ? -1.456 14.811 12.396 1.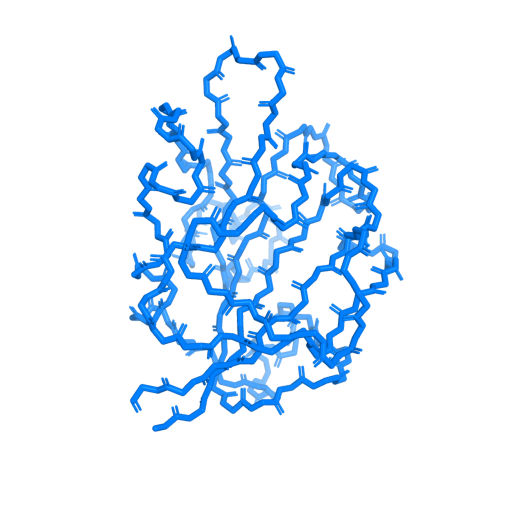00 82.19 116 GLY A C 1
ATOM 941 O O . GLY A 1 116 ? -0.229 14.745 12.267 1.00 82.19 116 GLY A O 1
ATOM 942 N N . ALA A 1 117 ? -2.219 13.717 12.410 1.00 88.31 117 ALA A N 1
ATOM 943 C CA . ALA A 1 117 ? -1.698 12.361 12.258 1.00 88.31 117 ALA A CA 1
ATOM 944 C C . ALA A 1 117 ? -2.267 11.717 10.993 1.00 88.31 117 ALA A C 1
ATOM 946 O O . ALA A 1 117 ? -3.477 11.628 10.828 1.00 88.31 117 ALA A O 1
ATOM 947 N N . TRP A 1 118 ? -1.385 11.244 10.112 1.00 95.81 118 TRP A N 1
ATOM 948 C CA . TRP A 1 118 ? -1.788 10.524 8.909 1.00 95.81 118 TRP A CA 1
ATOM 949 C C . TRP A 1 118 ? -1.929 9.050 9.242 1.00 95.81 118 TRP A C 1
ATOM 951 O O . TRP A 1 118 ? -0.997 8.262 9.074 1.00 95.81 118 TRP A O 1
ATOM 961 N N . GLU A 1 119 ? -3.059 8.703 9.832 1.00 96.81 119 GLU A N 1
ATOM 962 C CA . GLU A 1 119 ? -3.344 7.333 10.223 1.00 96.81 119 GLU A CA 1
ATOM 963 C C . GLU A 1 119 ? -3.699 6.472 9.009 1.00 96.81 119 GLU A C 1
ATOM 965 O O . GLU A 1 119 ? -4.233 6.954 8.014 1.00 96.81 119 GLU A O 1
ATOM 970 N N . LEU A 1 120 ? -3.358 5.188 9.097 1.00 97.94 120 LEU A N 1
ATOM 971 C CA . LEU A 1 120 ? -3.590 4.205 8.047 1.00 97.94 120 LEU A CA 1
ATOM 972 C C . LEU A 1 120 ? -4.430 3.057 8.604 1.00 97.94 120 LEU A C 1
ATOM 974 O O . LEU A 1 120 ? -4.081 2.496 9.650 1.00 97.94 120 LEU A O 1
ATOM 978 N N . PHE A 1 121 ? -5.482 2.669 7.889 1.00 98.50 121 PHE A N 1
ATOM 979 C CA . PHE A 1 121 ? -6.436 1.646 8.318 1.00 98.50 121 PHE A CA 1
ATOM 980 C C . PHE A 1 121 ? -6.623 0.556 7.264 1.00 98.50 121 PHE A C 1
ATOM 982 O O . PHE A 1 121 ? -6.450 0.773 6.072 1.00 98.50 121 PHE A O 1
ATOM 989 N N . TRP A 1 122 ? -7.008 -0.643 7.687 1.00 98.62 122 TRP A N 1
ATOM 990 C CA . TRP A 1 122 ? -7.453 -1.667 6.750 1.00 98.62 122 TRP A CA 1
ATOM 991 C C . TRP A 1 122 ? -8.876 -1.352 6.285 1.00 98.62 122 TRP A C 1
ATOM 993 O O . TRP A 1 122 ? -9.813 -1.456 7.071 1.00 98.62 122 TRP A O 1
ATOM 1003 N N . ASN A 1 123 ? -9.064 -0.997 5.017 1.00 98.25 123 ASN A N 1
ATOM 1004 C CA . ASN A 1 123 ? -10.374 -0.630 4.458 1.00 98.25 123 ASN A CA 1
ATOM 1005 C C . ASN A 1 123 ? -11.058 -1.759 3.674 1.00 98.25 123 ASN A C 1
ATOM 1007 O O . ASN A 1 123 ? -12.105 -1.569 3.056 1.00 98.25 123 ASN A O 1
ATOM 1011 N N . ARG A 1 124 ? -10.490 -2.967 3.675 1.00 97.69 124 ARG A N 1
ATOM 1012 C CA . ARG A 1 124 ? -11.045 -4.085 2.905 1.00 97.69 124 ARG A CA 1
ATOM 1013 C C . ARG A 1 124 ? -11.966 -4.942 3.763 1.00 97.69 124 ARG A C 1
ATOM 1015 O O . ARG A 1 124 ? -11.727 -5.157 4.947 1.00 97.69 124 ARG A O 1
ATOM 1022 N N . THR A 1 125 ? -13.017 -5.464 3.130 1.00 96.38 125 THR A N 1
ATOM 1023 C CA . THR A 1 125 ? -13.933 -6.431 3.760 1.00 96.38 125 THR A CA 1
ATOM 1024 C C . THR A 1 125 ? -13.281 -7.803 3.968 1.00 96.38 125 THR A C 1
ATOM 1026 O O . THR A 1 125 ? -13.460 -8.365 5.049 1.00 96.38 125 THR A O 1
ATOM 1029 N N . PRO A 1 126 ? -12.504 -8.349 3.006 1.00 96.19 126 PRO A N 1
ATOM 1030 C CA . PRO A 1 126 ? -11.715 -9.544 3.261 1.00 96.19 126 PRO A CA 1
ATOM 1031 C C . PRO A 1 126 ? -10.782 -9.409 4.462 1.00 96.19 126 PRO A C 1
ATOM 1033 O O . PRO A 1 126 ? -10.210 -8.346 4.717 1.00 96.19 126 PRO A O 1
ATOM 1036 N N . LEU A 1 127 ? -10.602 -10.528 5.160 1.00 97.44 127 LEU A N 1
ATOM 1037 C CA . LEU A 1 127 ? -9.608 -10.666 6.212 1.00 97.44 127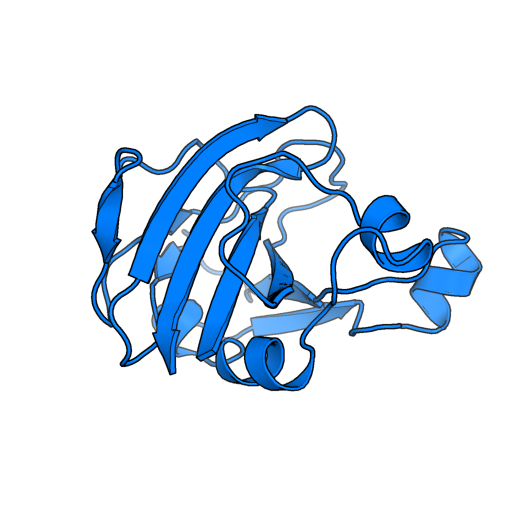 LEU A CA 1
ATOM 1038 C C . LEU A 1 127 ? -8.205 -10.536 5.607 1.00 97.44 127 LEU A C 1
ATOM 1040 O O . LEU A 1 127 ? -7.867 -11.256 4.666 1.00 97.44 127 LEU A O 1
ATOM 1044 N N . GLY A 1 128 ? -7.391 -9.644 6.163 1.00 98.38 128 GLY A N 1
ATOM 1045 C CA . GLY A 1 128 ? -5.972 -9.556 5.835 1.00 98.38 128 GLY A CA 1
ATOM 1046 C C . GLY A 1 128 ? -5.111 -10.324 6.838 1.00 98.38 128 GLY A C 1
ATOM 1047 O O . GLY A 1 128 ? -5.514 -10.546 7.981 1.00 98.38 128 GLY A O 1
ATOM 1048 N N . VAL A 1 129 ? -3.900 -10.696 6.435 1.00 98.62 129 VAL A N 1
ATOM 1049 C CA . VAL A 1 129 ? -2.868 -11.290 7.292 1.00 98.62 129 VAL A CA 1
ATOM 1050 C C . VAL A 1 129 ? -1.563 -10.537 7.074 1.00 98.62 129 VAL A C 1
ATOM 1052 O O . VAL A 1 129 ? -1.108 -10.404 5.940 1.00 98.62 129 VAL A O 1
ATOM 1055 N N . ILE A 1 130 ? -0.942 -10.039 8.144 1.00 98.50 130 ILE A N 1
ATOM 1056 C CA . ILE A 1 130 ? 0.367 -9.384 8.042 1.00 98.50 130 ILE A CA 1
ATOM 1057 C C . ILE A 1 130 ? 1.411 -10.419 7.607 1.00 98.50 130 ILE A C 1
ATOM 1059 O O . ILE A 1 130 ? 1.732 -11.324 8.374 1.00 98.50 130 ILE A O 1
ATOM 1063 N N . LEU A 1 131 ? 1.963 -10.267 6.405 1.00 98.25 131 LEU A N 1
ATOM 1064 C CA . LEU A 1 131 ? 3.032 -11.123 5.878 1.00 98.25 131 LEU A CA 1
ATOM 1065 C C . LEU A 1 131 ? 4.414 -10.548 6.200 1.00 98.25 131 LEU A C 1
ATOM 1067 O O . LEU A 1 131 ? 5.340 -11.277 6.537 1.00 98.25 131 LEU A O 1
ATOM 1071 N N . VAL A 1 132 ? 4.550 -9.221 6.127 1.00 97.69 132 VAL A N 1
ATOM 1072 C CA . VAL A 1 132 ? 5.823 -8.518 6.336 1.00 97.69 132 VAL A CA 1
ATOM 1073 C C . VAL A 1 132 ? 5.585 -7.274 7.175 1.00 97.69 132 VAL A C 1
ATOM 1075 O O . VAL A 1 132 ? 4.701 -6.490 6.857 1.00 97.69 132 VAL A O 1
ATOM 1078 N N . ASN A 1 133 ? 6.412 -7.056 8.198 1.00 97.50 133 ASN A N 1
ATOM 1079 C CA . ASN A 1 133 ? 6.481 -5.803 8.952 1.00 97.50 133 ASN A CA 1
ATOM 1080 C C . ASN A 1 133 ? 7.944 -5.506 9.311 1.00 97.50 133 ASN A C 1
ATOM 1082 O O . ASN A 1 133 ? 8.458 -5.978 10.326 1.00 97.50 133 ASN A O 1
ATOM 1086 N N . ARG A 1 134 ? 8.654 -4.770 8.451 1.00 96.12 134 ARG A N 1
ATOM 1087 C CA . ARG A 1 134 ? 10.098 -4.521 8.614 1.00 96.12 134 ARG A CA 1
ATOM 1088 C C . ARG A 1 134 ? 10.533 -3.184 8.030 1.00 96.12 134 ARG A C 1
ATOM 1090 O O . ARG A 1 134 ? 9.800 -2.547 7.276 1.00 96.12 134 ARG A O 1
ATOM 1097 N N . ASN A 1 135 ? 11.755 -2.779 8.357 1.00 96.75 135 ASN A N 1
ATOM 1098 C CA . ASN A 1 135 ? 12.419 -1.653 7.712 1.00 96.75 135 ASN A CA 1
ATOM 1099 C C . ASN A 1 135 ? 13.207 -2.117 6.472 1.00 96.75 135 ASN A C 1
ATOM 1101 O O . ASN A 1 135 ? 13.808 -3.191 6.474 1.00 96.75 135 ASN A O 1
ATOM 1105 N N . HIS A 1 136 ? 13.202 -1.315 5.409 1.00 95.31 136 HIS A N 1
ATOM 1106 C CA . HIS A 1 136 ? 13.995 -1.524 4.202 1.00 95.31 136 HIS A CA 1
ATOM 1107 C C . HIS A 1 136 ? 14.596 -0.204 3.712 1.00 95.31 136 HIS A C 1
ATOM 1109 O O . HIS A 1 136 ? 13.942 0.834 3.770 1.00 95.31 136 HIS A O 1
ATOM 1115 N N . LYS A 1 137 ? 15.804 -0.239 3.135 1.00 94.81 137 LYS A N 1
ATOM 1116 C CA . LYS A 1 137 ? 16.523 0.973 2.698 1.00 94.81 137 LYS A CA 1
ATOM 1117 C C . LYS A 1 137 ? 15.730 1.869 1.734 1.00 94.81 137 LYS A C 1
ATOM 1119 O O . LYS A 1 137 ? 15.821 3.084 1.834 1.00 94.81 137 LYS A O 1
ATOM 1124 N N . TYR A 1 138 ? 14.940 1.283 0.828 1.00 93.56 138 TYR A N 1
ATOM 1125 C CA . TYR A 1 138 ? 14.152 2.048 -0.151 1.00 93.56 138 TYR A CA 1
ATOM 1126 C C . TYR A 1 138 ? 12.727 2.329 0.324 1.00 93.56 138 TYR A C 1
ATOM 1128 O O . TYR A 1 138 ? 12.258 3.447 0.183 1.00 93.56 138 TYR A O 1
ATOM 1136 N N . TYR A 1 139 ? 12.060 1.352 0.939 1.00 95.94 139 TYR A N 1
ATOM 1137 C CA . TYR A 1 139 ? 10.639 1.457 1.304 1.00 95.94 139 TYR A CA 1
ATOM 1138 C C . TYR A 1 139 ? 10.411 1.926 2.743 1.00 95.94 139 TYR A C 1
ATOM 1140 O O . TYR A 1 139 ? 9.273 2.086 3.172 1.00 95.94 139 TYR A O 1
ATOM 1148 N N . GLY A 1 140 ? 11.489 2.117 3.504 1.00 97.50 140 GLY A N 1
ATOM 1149 C CA . GLY A 1 140 ? 11.419 2.469 4.910 1.00 97.50 140 GLY A CA 1
ATOM 1150 C C . GLY A 1 140 ? 10.714 1.391 5.719 1.00 97.50 140 GLY A C 1
ATOM 1151 O O . GLY A 1 140 ? 10.799 0.194 5.415 1.00 97.50 140 GLY A O 1
ATOM 1152 N N . ASN A 1 141 ? 10.006 1.826 6.754 1.00 98.06 141 ASN A N 1
ATOM 1153 C CA . ASN A 1 141 ? 9.080 0.955 7.459 1.00 98.06 141 ASN A CA 1
ATOM 1154 C C . ASN A 1 141 ? 7.914 0.653 6.523 1.00 98.06 141 ASN A C 1
ATOM 1156 O O . ASN A 1 141 ? 7.209 1.566 6.095 1.00 98.06 141 ASN A O 1
ATOM 1160 N N . HIS A 1 142 ? 7.730 -0.622 6.206 1.00 97.81 142 HIS A N 1
ATOM 1161 C CA . HIS A 1 142 ? 6.655 -1.059 5.333 1.00 97.81 142 HIS A CA 1
ATOM 1162 C C . HIS A 1 142 ? 5.947 -2.278 5.904 1.00 97.81 142 HIS A C 1
ATOM 1164 O O . HIS A 1 142 ? 6.519 -3.070 6.665 1.00 97.81 142 HIS A O 1
ATOM 1170 N N . LEU A 1 143 ? 4.691 -2.400 5.502 1.00 97.69 143 LEU A N 1
ATOM 1171 C CA . LEU A 1 143 ? 3.775 -3.452 5.893 1.00 97.69 143 LEU A CA 1
ATOM 1172 C C . LEU A 1 143 ? 3.252 -4.126 4.624 1.00 97.69 143 LEU A C 1
ATOM 1174 O O . LEU A 1 143 ? 2.702 -3.436 3.770 1.00 97.69 143 LEU A O 1
ATOM 1178 N N . CYS A 1 144 ? 3.410 -5.443 4.503 1.00 98.44 144 CYS A N 1
ATOM 1179 C CA . CYS A 1 144 ? 2.746 -6.224 3.459 1.00 98.44 144 CYS A CA 1
ATOM 1180 C C . CYS A 1 144 ? 1.631 -7.056 4.087 1.00 98.44 144 CYS A C 1
ATOM 1182 O O . CYS A 1 144 ? 1.869 -7.759 5.075 1.00 98.44 144 CYS A O 1
ATOM 1184 N N . ILE A 1 145 ? 0.433 -6.986 3.512 1.00 98.62 145 ILE A N 1
ATOM 1185 C CA . ILE A 1 145 ? -0.752 -7.699 3.991 1.00 98.62 145 ILE A CA 1
ATOM 1186 C C . ILE A 1 145 ? -1.270 -8.597 2.874 1.00 98.62 145 ILE A C 1
ATOM 1188 O O . ILE A 1 145 ? -1.643 -8.114 1.805 1.00 98.62 145 ILE A O 1
ATOM 1192 N N . GLY A 1 146 ? -1.291 -9.899 3.141 1.00 98.56 146 GLY A N 1
ATOM 1193 C CA . GLY A 1 146 ? -1.891 -10.905 2.278 1.00 98.56 146 GLY A CA 1
ATOM 1194 C C . GLY A 1 146 ? -3.395 -10.976 2.508 1.00 98.56 146 GLY A C 1
ATOM 1195 O O . GLY A 1 146 ? -3.847 -10.894 3.649 1.00 98.56 146 GLY A O 1
ATOM 1196 N N . TYR A 1 147 ? -4.180 -11.127 1.449 1.00 98.56 147 TYR A N 1
ATOM 1197 C CA . TYR A 1 147 ? -5.631 -11.295 1.545 1.00 98.56 147 TYR A CA 1
ATOM 1198 C C . TYR A 1 147 ? -6.168 -12.139 0.382 1.00 98.56 147 TYR A C 1
ATOM 1200 O O . TYR A 1 147 ? -5.453 -12.412 -0.587 1.00 98.56 147 TYR A O 1
ATOM 1208 N N . GLU A 1 148 ? -7.416 -12.590 0.503 1.00 97.50 148 GLU A N 1
ATOM 1209 C CA . GLU A 1 148 ? -8.102 -13.406 -0.503 1.00 97.50 148 GLU A CA 1
ATOM 1210 C C . GLU A 1 148 ? -9.437 -12.763 -0.906 1.00 97.50 148 GLU A C 1
ATOM 1212 O O . GLU A 1 148 ? -10.144 -12.217 -0.060 1.00 97.50 148 GLU A O 1
ATOM 1217 N N . VAL A 1 149 ? -9.771 -12.818 -2.197 1.00 91.94 149 VAL A N 1
ATOM 1218 C CA . VAL A 1 149 ? -11.072 -12.405 -2.772 1.00 91.94 149 VAL A CA 1
ATOM 1219 C C . VAL A 1 149 ? -11.685 -13.496 -3.629 1.00 91.94 149 VAL A C 1
ATOM 1221 O O . VAL A 1 149 ? -10.910 -14.313 -4.190 1.00 91.94 149 VAL A O 1
#

Radius of gyration: 14.0 Å; chains: 1; bounding box: 30×35×34 Å

Sequence (149 aa):
MRYTVRFAHLKKQSPLAVGTKVTRGMRLGEIGNTGQSTSRHLHIDNIEDWIDVHYTLATMEIGGVSPSPRQLNYFIDEELFGGNPFHITAHYCDPKYQYERKKLHYGYDIVLDDVGAWELFWNRTPLGVILVNRNHKYYGNHLCIGYEV

Foldseek 3Di:
DKKKKKKFQFPAWFPDDFFDKAAQLAWGGFFHAFAAGDGTWIWMFMFPDDDLDDDDLVCCVVPVTGTDVVVQVVCPDCSQQVNFDKDWPADQQRPVCCVVVVGGRRTTIMDTPPDDTRIGTDRDRWMWGWSDADADNHRGGMTMIMTDD

Secondary structure (DSSP, 8-state):
-EEEEEEEEESS--SSPTT-EE-TT-EEEEB---SS-SSS-EEEEEEES---S---HHHHHTTSS-B-HHHHHTT-SGGGGTT--EEEEE-TT-HHHHHHHSS---SEEEEE-S-S--EEE---SSPEEEEEEEEETTTEEEEEEEEE-